Protein AF-A0A9W9F1B7-F1 (afdb_monomer_lite)
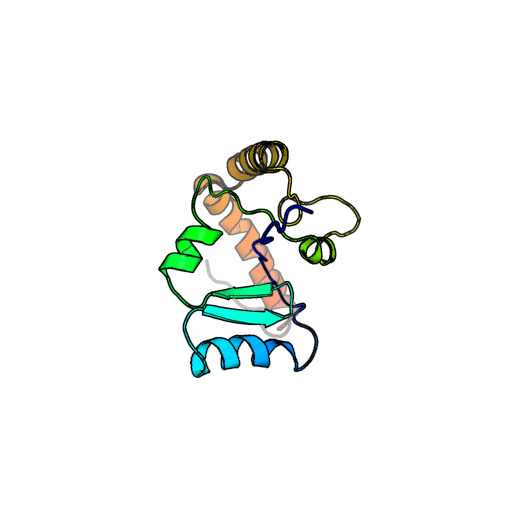
pLDDT: mean 76.57, std 18.62, range [27.33, 96.94]

Radius of gyration: 21.43 Å; chains: 1; bounding box: 48×34×61 Å

InterPro domains:
  IPR036396 Cytochrome P450 superfamily [G3DSA:1.10.630.10] (28-125)
  IPR036396 Cytochrome P450 superfamily [SSF48264] (29-119)

Structure (mmCIF, N/CA/C/O backbone):
data_AF-A0A9W9F1B7-F1
#
_entry.id   AF-A0A9W9F1B7-F1
#
loop_
_atom_site.group_PDB
_atom_site.id
_atom_site.type_symbol
_atom_site.label_atom_id
_atom_site.label_alt_id
_atom_site.label_comp_id
_atom_site.label_asym_id
_atom_site.label_entity_id
_atom_site.label_seq_id
_atom_site.pdbx_PDB_ins_code
_atom_site.Cartn_x
_atom_site.Cartn_y
_atom_site.Cartn_z
_atom_site.occupancy
_atom_site.B_iso_or_equiv
_atom_site.auth_seq_id
_atom_site.auth_comp_id
_atom_site.auth_asym_id
_atom_site.auth_atom_id
_atom_site.pdbx_PDB_model_num
ATOM 1 N N . MET A 1 1 ? 17.924 -10.621 -30.500 1.00 31.73 1 MET A N 1
ATOM 2 C CA . MET A 1 1 ? 17.684 -11.197 -29.154 1.00 31.73 1 MET A CA 1
ATOM 3 C C . MET A 1 1 ? 17.924 -10.124 -28.096 1.00 31.73 1 MET A C 1
ATOM 5 O O . MET A 1 1 ? 19.056 -9.929 -27.673 1.00 31.73 1 MET A O 1
ATOM 9 N N . SER A 1 2 ? 16.883 -9.378 -27.715 1.00 27.33 2 SER A N 1
ATOM 10 C CA . SER A 1 2 ? 16.988 -8.360 -26.661 1.00 27.33 2 SER A CA 1
ATOM 11 C C . SER A 1 2 ? 17.106 -9.057 -25.305 1.00 27.33 2 SER A C 1
ATOM 13 O O . SER A 1 2 ? 16.188 -9.762 -24.884 1.00 27.33 2 SER A O 1
ATOM 15 N N . ARG A 1 3 ? 18.260 -8.916 -24.643 1.00 28.73 3 ARG A N 1
ATOM 16 C CA . ARG A 1 3 ? 18.471 -9.372 -23.263 1.00 28.73 3 ARG A CA 1
ATOM 17 C C . ARG A 1 3 ? 17.766 -8.395 -22.327 1.00 28.73 3 ARG A C 1
ATOM 19 O O . ARG A 1 3 ? 18.394 -7.552 -21.697 1.00 28.73 3 ARG A O 1
ATOM 26 N N . GLU A 1 4 ? 16.444 -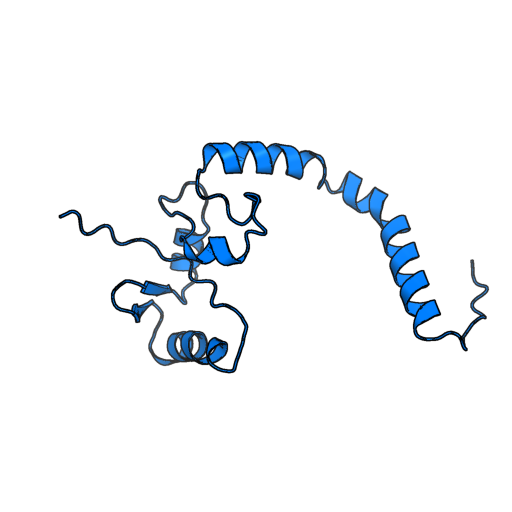8.485 -22.271 1.00 29.91 4 GLU A N 1
ATOM 27 C CA . GLU A 1 4 ? 15.660 -7.747 -21.291 1.00 29.91 4 GLU A CA 1
ATOM 28 C C . GLU A 1 4 ? 15.945 -8.358 -19.913 1.00 29.91 4 GLU A C 1
ATOM 30 O O . GLU A 1 4 ? 15.513 -9.472 -19.600 1.00 29.91 4 GLU A O 1
ATOM 35 N N . ILE A 1 5 ? 16.728 -7.651 -19.093 1.00 36.59 5 ILE A N 1
ATOM 36 C CA . ILE A 1 5 ? 16.864 -7.955 -17.669 1.00 36.59 5 ILE A CA 1
ATOM 37 C C . ILE A 1 5 ? 15.483 -7.707 -17.061 1.00 36.59 5 ILE A C 1
ATOM 39 O O . ILE A 1 5 ? 15.132 -6.589 -16.689 1.00 36.59 5 ILE A O 1
ATOM 43 N N . ARG A 1 6 ? 14.655 -8.752 -17.017 1.00 36.06 6 ARG A N 1
ATOM 44 C CA . ARG A 1 6 ? 13.373 -8.712 -16.322 1.00 36.06 6 ARG A CA 1
ATOM 45 C C . ARG A 1 6 ? 13.669 -8.522 -14.842 1.00 36.06 6 ARG A C 1
ATOM 47 O O . ARG A 1 6 ? 14.172 -9.427 -14.188 1.00 36.06 6 ARG A O 1
ATOM 54 N N . TYR A 1 7 ? 13.377 -7.336 -14.324 1.00 46.34 7 TYR A N 1
ATOM 55 C CA . TYR A 1 7 ? 13.435 -7.050 -12.896 1.00 46.34 7 TYR A CA 1
ATOM 56 C C . TYR A 1 7 ? 12.417 -7.938 -12.185 1.00 46.34 7 TYR A C 1
ATOM 58 O O . TYR A 1 7 ? 11.207 -7.808 -12.381 1.00 46.34 7 TYR A O 1
ATOM 66 N N . VAL A 1 8 ? 12.914 -8.902 -11.416 1.00 45.72 8 VAL A N 1
ATOM 67 C CA . VAL A 1 8 ? 12.076 -9.943 -10.837 1.00 45.72 8 VAL A CA 1
ATOM 68 C C . VAL A 1 8 ? 11.642 -9.529 -9.440 1.00 45.72 8 VAL A C 1
ATOM 70 O O . VAL A 1 8 ? 12.418 -9.556 -8.491 1.00 45.72 8 VAL A O 1
ATOM 73 N N . ARG A 1 9 ? 10.360 -9.188 -9.302 1.00 48.47 9 ARG A N 1
ATOM 74 C CA . ARG A 1 9 ? 9.685 -9.138 -8.005 1.00 48.47 9 ARG A CA 1
ATOM 75 C C . ARG A 1 9 ? 9.425 -10.598 -7.597 1.00 48.47 9 ARG A C 1
ATOM 77 O O . ARG A 1 9 ? 8.382 -11.145 -7.939 1.00 48.47 9 ARG A O 1
ATOM 84 N N . HIS A 1 10 ? 10.394 -11.274 -6.974 1.00 46.19 10 HIS A N 1
ATOM 85 C CA . HIS A 1 10 ? 10.210 -12.661 -6.523 1.00 46.19 10 HIS A CA 1
ATOM 86 C C . HIS A 1 10 ? 9.532 -12.664 -5.149 1.00 46.19 10 HIS A C 1
ATOM 88 O O . HIS A 1 10 ? 10.168 -12.423 -4.128 1.00 46.19 10 HIS A O 1
ATOM 94 N N . ALA A 1 11 ? 8.227 -12.930 -5.126 1.00 42.69 11 ALA A N 1
ATOM 95 C CA . ALA A 1 11 ? 7.573 -13.467 -3.942 1.00 42.69 11 ALA A CA 1
ATOM 96 C C . ALA A 1 11 ? 7.736 -14.988 -4.018 1.00 42.69 11 ALA A C 1
ATOM 98 O O . ALA A 1 11 ? 7.143 -15.621 -4.893 1.00 42.69 11 ALA A O 1
ATOM 99 N N . TYR A 1 12 ? 8.598 -15.567 -3.182 1.00 47.69 12 TYR A N 1
ATOM 100 C CA . TYR A 1 12 ? 8.653 -17.020 -3.058 1.00 47.69 12 TYR A CA 1
ATOM 101 C C . TYR A 1 12 ? 7.337 -17.509 -2.445 1.00 47.69 12 TYR A C 1
ATOM 103 O O . TYR A 1 12 ? 6.886 -16.907 -1.466 1.00 47.69 12 TYR A O 1
ATOM 111 N N . PRO A 1 13 ? 6.710 -18.569 -2.988 1.00 41.28 13 PRO A N 1
ATOM 112 C CA . PRO A 1 13 ? 5.600 -19.210 -2.306 1.00 41.28 13 PRO A CA 1
ATOM 113 C C . PRO A 1 13 ? 6.103 -19.681 -0.940 1.00 41.28 13 PRO A C 1
ATOM 115 O O . PRO A 1 13 ? 7.104 -20.389 -0.827 1.00 41.28 13 PRO A O 1
ATOM 118 N N . MET A 1 14 ? 5.433 -19.212 0.105 1.00 40.72 14 MET A N 1
ATOM 119 C CA . MET A 1 14 ? 5.781 -19.428 1.508 1.00 40.72 14 MET A CA 1
ATOM 120 C C . MET A 1 14 ? 5.330 -20.832 1.937 1.00 40.72 14 MET A C 1
ATOM 122 O O . MET A 1 14 ? 4.548 -21.000 2.862 1.00 40.72 14 MET A O 1
ATOM 126 N N . THR A 1 15 ? 5.746 -21.856 1.194 1.00 42.72 15 THR A N 1
ATOM 127 C CA . THR A 1 15 ? 5.323 -23.242 1.396 1.00 42.72 15 THR A CA 1
ATOM 128 C C . THR A 1 15 ? 6.557 -24.141 1.358 1.00 42.72 15 THR A C 1
ATOM 130 O O . THR A 1 15 ? 7.146 -24.351 0.298 1.00 42.72 15 THR A O 1
ATOM 133 N N . SER A 1 16 ? 6.922 -24.671 2.532 1.00 38.41 16 SER A N 1
ATOM 134 C CA . SER A 1 16 ? 8.088 -25.515 2.867 1.00 38.41 16 SER A CA 1
ATOM 135 C C . SER A 1 16 ? 9.443 -24.794 3.024 1.00 38.41 16 SER A C 1
ATOM 137 O O . SER A 1 16 ? 9.670 -23.724 2.462 1.00 38.41 16 SER A O 1
ATOM 139 N N . ASN A 1 17 ? 10.341 -25.387 3.829 1.00 46.75 17 ASN A N 1
ATOM 140 C CA . ASN A 1 17 ? 11.626 -24.885 4.372 1.00 46.75 17 ASN A CA 1
ATOM 141 C C . ASN A 1 17 ? 12.617 -24.201 3.393 1.00 46.75 17 ASN A C 1
ATOM 143 O O . ASN A 1 17 ? 13.679 -23.729 3.806 1.00 46.75 17 ASN A O 1
ATOM 147 N N . ALA A 1 18 ? 12.302 -24.123 2.103 1.00 52.47 18 ALA A N 1
ATOM 148 C CA . ALA A 1 18 ? 13.078 -23.435 1.079 1.00 52.47 18 ALA A CA 1
ATOM 149 C C . ALA A 1 18 ? 12.939 -21.897 1.107 1.00 52.47 18 ALA A C 1
ATOM 151 O O . ALA A 1 18 ? 13.813 -21.212 0.583 1.00 52.47 18 ALA A O 1
ATOM 152 N N . GLY A 1 19 ? 11.894 -21.336 1.732 1.00 57.03 19 GLY A N 1
ATOM 153 C CA . GLY A 1 19 ? 11.634 -19.885 1.728 1.00 57.03 19 GLY A CA 1
ATOM 154 C C . GLY A 1 19 ? 12.656 -19.022 2.489 1.00 57.03 19 GLY A C 1
ATOM 155 O O . GLY A 1 19 ? 12.823 -17.848 2.168 1.00 57.03 19 GLY A O 1
ATOM 156 N N . LEU A 1 20 ? 13.374 -19.593 3.463 1.00 60.50 20 LEU A N 1
ATOM 157 C CA . LEU A 1 20 ? 14.325 -18.858 4.314 1.00 60.50 20 LEU A CA 1
ATOM 158 C C . LEU A 1 20 ? 15.731 -18.738 3.702 1.00 60.50 20 LEU A C 1
ATOM 160 O O . LEU A 1 20 ? 16.444 -17.769 3.959 1.00 60.50 20 LEU A O 1
ATOM 164 N N . LYS A 1 21 ? 16.134 -19.703 2.865 1.00 66.56 21 LYS A N 1
ATOM 165 C CA . LYS A 1 21 ? 17.493 -19.784 2.299 1.00 66.56 21 LYS A CA 1
ATOM 166 C C . LYS A 1 21 ? 17.855 -18.599 1.384 1.00 66.56 21 LYS A C 1
ATOM 168 O O . LYS A 1 21 ? 18.968 -18.095 1.513 1.00 66.56 21 LYS A O 1
ATOM 173 N N . PRO A 1 22 ? 16.970 -18.107 0.493 1.00 65.81 22 PRO A N 1
ATOM 174 C CA . PRO A 1 22 ? 17.287 -16.965 -0.364 1.00 65.81 22 PRO A CA 1
ATOM 175 C C . PRO A 1 22 ? 17.536 -15.685 0.435 1.00 65.81 22 PRO A C 1
ATOM 177 O O . PRO A 1 22 ? 18.470 -14.949 0.130 1.00 65.81 22 PRO A O 1
ATOM 180 N N . TRP A 1 23 ? 16.734 -15.439 1.474 1.00 65.69 23 TRP A N 1
ATOM 181 C CA . TRP A 1 23 ? 16.880 -14.259 2.324 1.00 65.69 23 TRP A CA 1
ATOM 182 C C . TRP A 1 23 ? 18.165 -14.313 3.154 1.00 65.69 23 TRP A C 1
ATOM 184 O O . TRP A 1 23 ? 18.921 -13.344 3.166 1.00 65.69 23 TRP A O 1
ATOM 194 N N . LEU A 1 24 ? 18.472 -15.469 3.753 1.00 69.69 24 LEU A N 1
ATOM 195 C CA . LEU A 1 24 ? 19.716 -15.665 4.499 1.00 69.69 24 LEU A CA 1
ATOM 196 C C . LEU A 1 24 ? 20.949 -15.464 3.601 1.00 69.69 24 LEU A C 1
ATOM 198 O O . LEU A 1 24 ? 21.873 -14.745 3.968 1.00 69.69 24 LEU A O 1
ATOM 202 N N . ASN A 1 25 ? 20.925 -16.000 2.378 1.00 67.12 25 ASN A N 1
ATOM 203 C CA . ASN A 1 25 ? 21.986 -15.777 1.392 1.00 67.12 25 ASN A CA 1
ATOM 204 C C . ASN A 1 25 ? 22.154 -14.291 1.036 1.00 67.12 25 ASN A C 1
ATOM 206 O O . ASN A 1 25 ? 23.279 -13.836 0.864 1.00 67.12 25 ASN A O 1
ATOM 210 N N . CYS A 1 26 ? 21.061 -13.523 0.967 1.00 66.81 26 CYS A N 1
ATOM 211 C CA . CYS A 1 26 ? 21.097 -12.071 0.744 1.00 66.81 26 CYS A CA 1
ATOM 212 C C . CYS A 1 26 ? 21.702 -11.275 1.895 1.00 66.81 26 CYS A C 1
ATOM 214 O O . CYS A 1 26 ? 22.233 -10.190 1.672 1.00 66.81 26 CYS A O 1
ATOM 216 N N . ILE A 1 27 ? 21.636 -11.796 3.114 1.00 73.06 27 ILE A N 1
ATOM 217 C 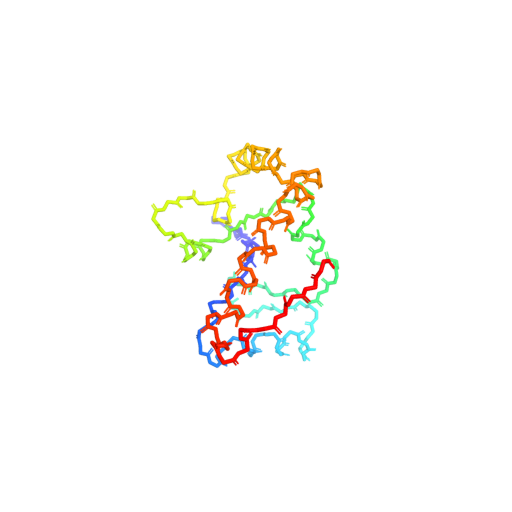CA . ILE A 1 27 ? 22.310 -11.189 4.261 1.00 73.06 27 ILE A CA 1
ATOM 218 C C . ILE A 1 27 ? 23.800 -11.534 4.244 1.00 73.06 27 ILE A C 1
ATOM 220 O O . ILE A 1 27 ? 24.624 -10.670 4.520 1.00 73.06 27 ILE A O 1
ATOM 224 N N . LEU A 1 28 ? 24.147 -12.774 3.890 1.00 77.69 28 LEU A N 1
ATOM 225 C CA . LEU A 1 28 ? 25.510 -13.291 4.022 1.00 77.69 28 LEU A CA 1
ATO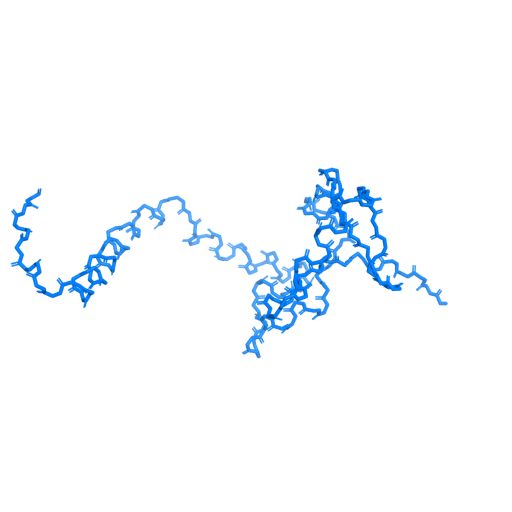M 226 C C . LEU A 1 28 ? 26.434 -12.965 2.838 1.00 77.69 28 LEU A C 1
ATOM 228 O O . LEU A 1 28 ? 27.625 -12.764 3.045 1.00 77.69 28 LEU A O 1
ATOM 232 N N . LEU A 1 29 ? 25.922 -12.935 1.602 1.00 78.88 29 LEU A N 1
ATOM 233 C CA . LEU A 1 29 ? 26.754 -12.840 0.389 1.00 78.88 29 LEU A CA 1
ATOM 234 C C . LEU A 1 29 ? 26.834 -11.423 -0.201 1.00 78.88 29 LEU A C 1
ATOM 236 O O . LEU A 1 29 ? 27.684 -11.170 -1.051 1.00 78.88 29 LEU A O 1
ATOM 240 N N . GLY A 1 30 ? 25.959 -10.502 0.219 1.00 76.06 30 GLY A N 1
ATOM 241 C CA . GLY A 1 30 ? 26.034 -9.091 -0.167 1.00 76.06 30 GLY A CA 1
ATOM 242 C C . GLY A 1 30 ? 24.723 -8.461 -0.661 1.00 76.06 30 GLY A C 1
ATOM 243 O O . GLY A 1 30 ? 23.699 -9.128 -0.805 1.00 76.06 30 GLY A O 1
ATOM 244 N N . PRO A 1 31 ? 24.745 -7.143 -0.943 1.00 77.75 31 PRO A N 1
ATOM 245 C CA . PRO A 1 31 ? 23.543 -6.334 -1.173 1.00 77.75 31 PRO A CA 1
ATOM 246 C C . PRO A 1 31 ? 22.817 -6.632 -2.491 1.00 77.75 31 PRO A C 1
ATOM 248 O O . PRO A 1 31 ? 21.644 -6.285 -2.633 1.00 77.75 31 PRO A O 1
ATOM 251 N N . VAL A 1 32 ? 23.494 -7.238 -3.469 1.00 81.44 32 VAL A N 1
ATOM 252 C CA . VAL A 1 32 ? 22.924 -7.613 -4.768 1.00 81.44 32 VAL A CA 1
ATOM 253 C C . VAL A 1 32 ? 23.454 -8.986 -5.152 1.00 81.44 32 VAL A C 1
ATOM 255 O O . VAL A 1 32 ? 24.658 -9.155 -5.320 1.00 81.44 32 VAL A O 1
ATOM 258 N N . ILE A 1 33 ? 22.559 -9.959 -5.320 1.00 82.00 33 ILE A N 1
ATOM 259 C CA . ILE A 1 33 ? 22.932 -11.343 -5.634 1.00 82.00 33 ILE A CA 1
ATOM 260 C C . ILE A 1 33 ? 22.104 -11.847 -6.797 1.00 82.00 33 ILE A C 1
ATOM 262 O O . ILE A 1 33 ? 20.883 -11.715 -6.832 1.00 82.00 33 ILE A O 1
ATOM 266 N N . ARG A 1 34 ? 22.760 -12.510 -7.740 1.00 80.88 34 ARG A N 1
ATOM 267 C CA . ARG A 1 34 ? 22.084 -13.284 -8.775 1.00 80.88 34 ARG A CA 1
ATOM 268 C C . ARG A 1 34 ? 21.752 -14.673 -8.230 1.00 80.88 34 ARG A C 1
ATOM 270 O O . ARG A 1 34 ? 22.637 -15.508 -8.108 1.00 80.88 34 ARG A O 1
ATOM 277 N N . TYR A 1 35 ? 20.485 -14.908 -7.890 1.00 75.75 35 TYR A N 1
ATOM 278 C CA . TYR A 1 35 ? 20.047 -16.173 -7.284 1.00 75.75 35 TYR A CA 1
ATOM 279 C C . TYR A 1 35 ? 19.770 -17.274 -8.324 1.00 75.75 35 TYR A C 1
ATOM 281 O O . TYR A 1 35 ? 20.035 -18.442 -8.074 1.00 75.75 35 TYR A O 1
ATOM 289 N N . THR A 1 36 ? 19.262 -16.916 -9.509 1.00 76.62 36 THR A N 1
ATOM 290 C CA . THR A 1 36 ? 19.071 -17.850 -10.641 1.00 76.62 36 THR A CA 1
ATOM 291 C C . THR A 1 36 ? 19.506 -17.194 -11.953 1.00 76.62 36 THR A C 1
ATOM 293 O O . THR A 1 36 ? 19.703 -15.973 -11.984 1.00 76.62 36 THR A O 1
ATOM 296 N N . PRO A 1 37 ? 19.596 -17.941 -13.075 1.00 83.31 37 PRO A N 1
ATOM 297 C CA . PRO A 1 37 ? 19.981 -17.377 -14.367 1.00 83.31 37 PRO A CA 1
ATOM 298 C C . PRO A 1 37 ? 19.151 -16.172 -14.833 1.00 83.31 37 PRO A C 1
ATOM 300 O O . PRO A 1 37 ? 19.639 -15.383 -15.639 1.00 83.31 37 PRO A O 1
ATOM 303 N N . ASN A 1 38 ? 17.929 -16.000 -14.323 1.00 81.31 38 ASN A N 1
ATOM 304 C CA . ASN A 1 38 ? 17.037 -14.901 -14.693 1.00 81.31 38 ASN A CA 1
ATOM 305 C C . ASN A 1 38 ? 16.506 -14.107 -13.488 1.00 81.31 38 ASN A C 1
ATOM 307 O O . ASN A 1 38 ? 15.588 -13.316 -13.661 1.00 81.31 38 ASN A O 1
ATOM 311 N N . THR A 1 39 ? 17.045 -14.302 -12.277 1.00 74.81 39 THR A N 1
ATOM 312 C CA . THR A 1 39 ? 16.561 -13.620 -11.060 1.00 74.81 39 THR A CA 1
ATOM 313 C C . THR A 1 39 ? 17.712 -12.999 -10.288 1.00 74.81 39 THR A C 1
ATOM 315 O O . THR A 1 39 ? 18.700 -13.665 -9.976 1.00 74.81 39 THR A O 1
ATOM 318 N N . VAL A 1 40 ? 17.540 -11.730 -9.931 1.00 81.88 40 VAL A N 1
ATOM 319 C CA . VAL A 1 40 ? 18.452 -10.966 -9.079 1.00 81.88 40 VAL A CA 1
ATOM 320 C C . VAL A 1 40 ? 17.692 -10.541 -7.828 1.00 81.88 40 VAL A C 1
ATOM 322 O O . VAL A 1 40 ? 16.534 -10.138 -7.916 1.00 81.88 40 VAL A O 1
ATOM 325 N N . MET A 1 41 ? 18.349 -10.650 -6.682 1.00 79.50 41 MET A N 1
ATOM 326 C CA . MET A 1 41 ? 17.867 -10.235 -5.373 1.00 79.50 41 MET A CA 1
ATOM 327 C C . MET A 1 41 ? 18.590 -8.975 -4.934 1.00 79.50 41 MET A C 1
ATOM 329 O O . MET A 1 41 ? 19.809 -8.882 -5.085 1.00 79.50 41 MET A O 1
ATOM 333 N N . TRP A 1 42 ? 17.839 -8.029 -4.374 1.00 81.06 42 TRP A N 1
ATOM 334 C CA . TRP A 1 42 ? 18.357 -6.788 -3.805 1.00 81.06 42 TRP A CA 1
ATOM 335 C C . TRP A 1 42 ? 18.038 -6.738 -2.314 1.00 81.06 42 TRP A C 1
ATOM 337 O O . TRP A 1 42 ? 16.886 -6.899 -1.918 1.00 81.06 42 TRP A O 1
ATOM 347 N N . ASN A 1 43 ? 19.065 -6.487 -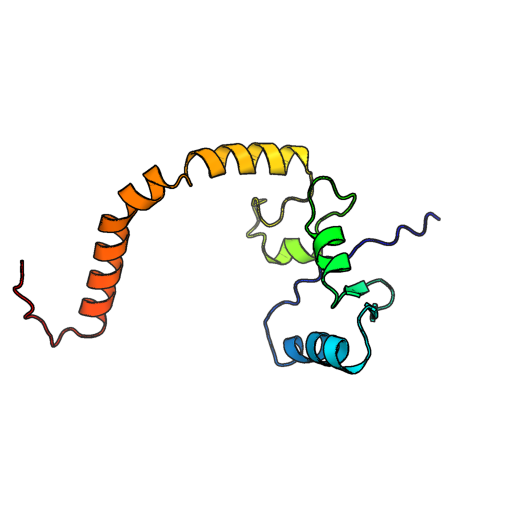1.508 1.00 82.31 43 ASN A N 1
ATOM 348 C CA . ASN A 1 43 ? 19.000 -6.331 -0.056 1.00 82.31 43 ASN A CA 1
ATOM 349 C C . ASN A 1 43 ? 19.553 -4.962 0.374 1.00 82.31 43 ASN A C 1
ATOM 351 O O . ASN A 1 43 ? 20.245 -4.823 1.376 1.00 82.31 43 ASN A O 1
ATOM 355 N N . ASN A 1 44 ? 19.310 -3.932 -0.436 1.00 82.62 44 ASN A N 1
ATOM 356 C CA . ASN A 1 44 ? 19.697 -2.561 -0.136 1.00 82.62 44 ASN A CA 1
ATOM 357 C C . ASN A 1 44 ? 18.481 -1.626 -0.200 1.00 82.62 44 ASN A C 1
ATOM 359 O O . ASN A 1 44 ? 17.525 -1.836 -0.951 1.00 82.62 44 ASN A O 1
ATOM 363 N N . THR A 1 45 ? 18.530 -0.545 0.576 1.00 85.75 45 THR A N 1
ATOM 364 C CA . THR A 1 45 ? 17.449 0.451 0.611 1.00 85.75 45 THR A CA 1
ATOM 365 C C . THR A 1 45 ? 17.276 1.150 -0.740 1.00 85.75 45 THR A C 1
ATOM 367 O O . THR A 1 45 ? 16.153 1.451 -1.144 1.00 85.75 45 THR A O 1
ATOM 370 N N . THR A 1 46 ? 18.372 1.380 -1.470 1.00 85.94 46 THR A N 1
ATOM 371 C CA . THR A 1 46 ? 18.351 1.998 -2.806 1.00 85.94 46 THR A CA 1
ATOM 372 C C . THR A 1 46 ? 17.597 1.131 -3.810 1.00 85.94 46 THR A C 1
ATOM 374 O O . THR A 1 46 ? 16.664 1.609 -4.448 1.00 85.94 46 THR A O 1
ATOM 377 N N . GLY A 1 47 ? 17.899 -0.167 -3.871 1.00 82.81 47 GLY A N 1
ATOM 378 C CA . GLY A 1 47 ? 17.195 -1.110 -4.733 1.00 82.81 47 GLY A CA 1
ATOM 379 C C . GLY A 1 47 ? 15.728 -1.263 -4.346 1.00 82.81 47 GLY A C 1
ATOM 380 O O . GLY A 1 47 ? 14.868 -1.324 -5.223 1.00 82.81 47 GLY A O 1
ATOM 381 N N . LEU A 1 48 ? 15.397 -1.227 -3.050 1.00 84.75 48 LEU A N 1
ATOM 382 C CA . LEU A 1 48 ? 14.000 -1.205 -2.610 1.00 84.75 48 LEU A CA 1
ATOM 383 C C . LEU A 1 48 ? 13.252 0.009 -3.187 1.00 84.75 48 LEU A C 1
ATOM 385 O O . LEU A 1 48 ? 12.157 -0.142 -3.730 1.00 84.75 48 LEU A O 1
ATOM 389 N N . ARG A 1 49 ? 13.851 1.204 -3.131 1.00 86.44 49 ARG A N 1
ATOM 390 C CA . ARG A 1 49 ? 13.283 2.424 -3.732 1.00 86.44 49 ARG A CA 1
ATOM 391 C C . ARG A 1 49 ? 13.236 2.353 -5.258 1.00 86.44 49 ARG A C 1
ATOM 393 O O . ARG A 1 49 ? 12.313 2.894 -5.860 1.00 86.44 49 ARG A O 1
ATOM 400 N N . ASP A 1 50 ? 14.170 1.664 -5.898 1.00 85.88 50 ASP A N 1
ATOM 401 C CA . ASP A 1 50 ? 14.179 1.515 -7.354 1.00 85.88 50 ASP A CA 1
ATOM 402 C C . ASP A 1 50 ? 13.179 0.476 -7.873 1.00 85.88 50 ASP A C 1
ATOM 404 O O . ASP A 1 50 ? 12.645 0.649 -8.969 1.00 85.88 50 ASP A O 1
ATOM 408 N N . ILE A 1 51 ? 12.839 -0.542 -7.076 1.00 85.38 51 ILE A N 1
ATOM 409 C CA . ILE A 1 51 ? 11.777 -1.514 -7.393 1.00 85.38 51 ILE A CA 1
ATOM 410 C C . ILE A 1 51 ? 10.396 -0.961 -7.035 1.00 85.38 51 ILE A C 1
ATOM 412 O O . ILE A 1 51 ? 9.455 -1.072 -7.822 1.00 85.38 51 ILE A O 1
ATOM 416 N N . TYR A 1 52 ? 10.238 -0.414 -5.830 1.00 84.31 52 TYR A N 1
ATOM 417 C CA . TYR A 1 52 ? 8.932 -0.022 -5.288 1.00 84.31 52 TYR A CA 1
ATOM 418 C C . TYR A 1 52 ? 8.626 1.469 -5.436 1.00 84.31 52 TYR A C 1
ATOM 420 O O . TYR A 1 52 ? 7.531 1.909 -5.086 1.00 84.31 52 TYR A O 1
ATOM 428 N N . GLY A 1 53 ? 9.563 2.245 -5.976 1.00 84.94 53 GLY A N 1
ATOM 429 C CA . GLY A 1 53 ? 9.385 3.664 -6.230 1.00 84.94 53 GLY A CA 1
ATOM 430 C C . GLY A 1 53 ? 8.314 3.965 -7.273 1.00 84.94 53 GLY A C 1
ATOM 431 O O . GLY A 1 53 ? 7.926 3.145 -8.111 1.00 84.94 53 GLY A O 1
ATOM 432 N N . VAL A 1 54 ? 7.851 5.208 -7.241 1.00 80.75 54 VAL A N 1
ATOM 433 C CA . VAL A 1 54 ? 6.851 5.722 -8.175 1.00 80.75 54 VAL A CA 1
ATOM 434 C C . VAL A 1 54 ? 7.456 5.826 -9.585 1.00 80.75 54 VAL A C 1
ATOM 436 O O . VAL A 1 54 ? 8.612 6.208 -9.751 1.00 80.75 54 VAL A O 1
ATOM 439 N N . ARG A 1 55 ? 6.667 5.489 -10.619 1.00 79.31 55 ARG A N 1
ATOM 440 C CA . ARG A 1 55 ? 7.026 5.607 -12.055 1.00 79.31 55 ARG A CA 1
ATOM 441 C C . ARG A 1 55 ? 8.247 4.785 -12.508 1.00 79.31 55 ARG A C 1
ATOM 443 O O . ARG A 1 55 ? 8.860 5.088 -13.529 1.00 79.31 55 ARG A O 1
ATOM 450 N N . ARG A 1 56 ? 8.583 3.701 -11.809 1.00 82.88 56 ARG A N 1
ATOM 451 C CA . ARG A 1 56 ? 9.687 2.807 -12.195 1.00 82.88 56 ARG A CA 1
ATOM 452 C C . ARG A 1 56 ? 9.315 1.904 -13.376 1.00 82.88 56 ARG A C 1
ATOM 454 O O . ARG A 1 56 ? 8.169 1.462 -13.506 1.00 82.88 56 ARG A O 1
ATOM 461 N N . LYS A 1 57 ? 10.280 1.608 -14.254 1.00 83.06 57 LYS A N 1
ATOM 462 C CA . LYS A 1 57 ? 10.123 0.716 -15.425 1.00 83.06 57 LYS A CA 1
ATOM 463 C C . LYS A 1 57 ? 10.238 -0.767 -15.038 1.00 83.06 57 LYS A C 1
ATOM 465 O O . LYS A 1 57 ? 10.902 -1.546 -15.704 1.00 83.06 57 LYS A O 1
ATOM 470 N N . VAL A 1 58 ? 9.592 -1.146 -13.939 1.00 84.00 58 VAL A N 1
ATOM 471 C CA . VAL A 1 58 ? 9.515 -2.533 -13.474 1.00 84.00 58 VAL A CA 1
ATOM 472 C C . VAL A 1 58 ? 8.077 -3.029 -13.559 1.00 84.00 58 VAL A C 1
ATOM 474 O O . VAL A 1 58 ? 7.127 -2.242 -13.466 1.00 84.00 58 VAL A O 1
ATOM 477 N N . HIS A 1 59 ? 7.926 -4.336 -13.749 1.00 83.25 59 HIS A N 1
ATOM 478 C CA . HIS A 1 59 ? 6.639 -5.014 -13.868 1.00 83.25 59 HIS A CA 1
ATOM 479 C C . HIS A 1 59 ? 6.567 -6.172 -12.877 1.00 83.25 59 HIS A C 1
ATOM 481 O O . HIS A 1 59 ? 7.588 -6.741 -12.487 1.00 83.25 59 HIS A O 1
ATOM 487 N N . LYS A 1 60 ? 5.350 -6.531 -12.461 1.00 80.00 60 LYS A N 1
ATOM 488 C CA . LYS A 1 60 ? 5.150 -7.741 -11.660 1.00 80.00 60 LYS A CA 1
ATOM 489 C C . LYS A 1 60 ? 5.473 -8.951 -12.531 1.00 80.00 60 LYS A C 1
ATOM 491 O O . LYS A 1 60 ? 5.026 -9.034 -13.675 1.00 80.00 60 LYS A O 1
ATOM 496 N N . THR A 1 61 ? 6.258 -9.872 -11.991 1.00 80.56 61 THR A N 1
ATOM 497 C CA . THR A 1 61 ? 6.616 -11.115 -12.678 1.00 80.56 61 THR A CA 1
ATOM 498 C C . THR A 1 61 ? 5.389 -12.018 -12.813 1.00 80.56 61 THR A C 1
ATOM 500 O O . THR A 1 61 ? 4.485 -11.959 -11.980 1.00 80.56 61 THR A O 1
ATOM 503 N N . SER A 1 62 ? 5.381 -12.892 -13.824 1.00 78.50 62 SER A N 1
ATOM 504 C CA . SER A 1 62 ? 4.350 -13.923 -14.033 1.00 78.50 62 SER A CA 1
ATOM 505 C C . SER A 1 62 ? 4.093 -14.783 -12.798 1.00 78.50 62 SER A C 1
ATOM 507 O O . SER A 1 62 ? 2.974 -15.248 -12.622 1.00 78.50 62 SER A O 1
ATOM 509 N N . ASN A 1 63 ? 5.084 -14.934 -11.915 1.00 76.38 63 ASN A N 1
ATOM 510 C CA . ASN A 1 63 ? 4.928 -15.639 -10.648 1.00 76.38 63 ASN A CA 1
ATOM 511 C C . ASN A 1 63 ? 3.754 -15.088 -9.835 1.00 76.38 63 ASN A C 1
ATOM 513 O O . ASN A 1 63 ? 3.002 -15.880 -9.302 1.00 76.38 63 ASN A O 1
ATOM 517 N N . TYR A 1 64 ? 3.477 -13.777 -9.838 1.00 77.81 64 TYR A N 1
ATOM 518 C CA . TYR A 1 64 ? 2.312 -13.222 -9.130 1.00 77.81 64 TYR A CA 1
ATOM 519 C C . TYR A 1 64 ? 0.976 -13.862 -9.528 1.00 77.81 64 TYR A C 1
ATOM 521 O O . TYR A 1 64 ? 0.032 -13.797 -8.750 1.00 77.81 64 TYR A O 1
ATOM 529 N N . ARG A 1 65 ? 0.889 -14.520 -10.690 1.00 78.56 65 ARG A N 1
ATOM 530 C CA . ARG A 1 65 ? -0.287 -15.280 -11.116 1.00 78.56 65 ARG A CA 1
ATOM 531 C C . ARG A 1 65 ? -0.665 -16.411 -10.153 1.00 78.56 65 ARG A C 1
ATOM 533 O O . ARG A 1 65 ? -1.821 -16.798 -10.157 1.00 78.56 65 ARG A O 1
ATOM 540 N N . PHE A 1 66 ? 0.234 -16.899 -9.291 1.00 81.25 66 PHE A N 1
ATOM 541 C CA . PHE A 1 66 ? -0.157 -17.864 -8.249 1.00 81.25 66 PHE A CA 1
ATOM 542 C C . PHE A 1 66 ? -1.155 -17.271 -7.238 1.00 81.25 66 PHE A C 1
ATOM 544 O O . PHE A 1 66 ? -1.909 -18.010 -6.619 1.00 81.25 66 PHE A O 1
ATOM 551 N N . LEU A 1 67 ? -1.171 -15.942 -7.068 1.00 81.50 67 LEU A N 1
ATOM 552 C CA . LEU A 1 67 ? -2.139 -15.228 -6.224 1.00 81.50 67 LEU A CA 1
ATOM 553 C C . LEU A 1 67 ? -3.458 -14.949 -6.954 1.00 81.50 67 LEU A C 1
ATOM 555 O O . LEU A 1 67 ? -4.338 -14.282 -6.407 1.00 81.50 67 LEU A O 1
ATOM 559 N N . ASP A 1 68 ? -3.567 -15.364 -8.212 1.00 82.38 68 ASP A N 1
ATOM 560 C CA . ASP A 1 68 ? -4.762 -15.191 -9.013 1.00 82.38 68 ASP A CA 1
ATOM 561 C C . ASP A 1 68 ? -5.696 -16.385 -8.788 1.00 82.38 68 ASP A C 1
ATOM 563 O O . ASP A 1 68 ? -5.344 -17.526 -9.076 1.00 82.38 68 ASP A O 1
ATOM 567 N N . GLN A 1 69 ? -6.901 -16.127 -8.284 1.00 80.81 69 GLN A N 1
ATOM 568 C CA . GLN A 1 69 ? -7.949 -17.137 -8.101 1.00 80.81 69 GLN A CA 1
ATOM 569 C C . GLN A 1 69 ? -8.821 -17.247 -9.366 1.00 80.81 69 GLN A C 1
ATOM 571 O O . GLN A 1 69 ? -10.045 -17.278 -9.294 1.00 80.81 69 GLN A O 1
ATOM 576 N N . GLY A 1 70 ? -8.186 -17.228 -10.542 1.00 79.88 70 GLY A N 1
ATOM 577 C CA . GLY A 1 70 ? -8.856 -17.246 -11.848 1.00 79.88 70 GLY A CA 1
ATOM 578 C C . GLY A 1 70 ? -9.445 -15.903 -12.300 1.00 79.88 70 GLY A C 1
ATOM 579 O O . GLY A 1 70 ? -9.973 -15.816 -13.408 1.00 79.88 70 GLY A O 1
ATOM 580 N N . VAL A 1 71 ? -9.327 -14.846 -11.491 1.00 81.81 71 VAL A N 1
ATOM 581 C CA . VAL A 1 71 ? -9.780 -13.489 -11.811 1.00 81.81 71 VAL A CA 1
ATOM 582 C C . VAL A 1 71 ? -8.708 -12.479 -11.423 1.00 81.81 71 VAL A C 1
ATOM 584 O O . VAL A 1 71 ? -8.368 -12.314 -10.249 1.00 81.81 71 VAL A O 1
ATOM 587 N N . ALA A 1 72 ? -8.255 -11.709 -12.417 1.00 79.62 72 ALA A N 1
ATOM 588 C CA . ALA A 1 72 ? -7.226 -10.698 -12.230 1.00 79.62 72 ALA A CA 1
ATOM 589 C C . ALA A 1 72 ? -7.578 -9.748 -11.074 1.00 79.62 72 ALA A C 1
ATOM 591 O O . ALA A 1 72 ? -8.523 -8.957 -11.164 1.00 79.62 72 ALA A O 1
ATOM 592 N N . ASN A 1 73 ? -6.773 -9.773 -10.014 1.00 85.44 73 ASN A N 1
ATOM 593 C CA . ASN A 1 73 ? -6.915 -8.901 -8.857 1.00 85.44 73 ASN A CA 1
ATOM 594 C C . ASN A 1 73 ? -5.868 -7.773 -8.908 1.00 85.44 73 ASN A C 1
ATOM 596 O O . ASN A 1 73 ? -4.912 -7.793 -9.684 1.00 85.44 73 ASN A O 1
ATOM 600 N N . ILE A 1 74 ? -6.036 -6.735 -8.088 1.00 88.50 74 ILE A N 1
ATOM 601 C CA . ILE A 1 74 ? -5.114 -5.582 -8.094 1.00 88.50 74 ILE A CA 1
ATOM 602 C C . ILE A 1 74 ? -3.692 -5.988 -7.677 1.00 88.50 74 ILE A C 1
ATOM 604 O O . ILE A 1 74 ? -2.719 -5.362 -8.102 1.00 88.50 74 ILE A O 1
ATOM 608 N N . LEU A 1 75 ? -3.540 -7.076 -6.919 1.00 83.94 75 LEU A N 1
ATOM 609 C CA . LEU A 1 75 ? -2.240 -7.610 -6.520 1.00 83.94 75 LEU A CA 1
ATOM 610 C C . LEU A 1 75 ? -1.518 -8.301 -7.685 1.00 83.94 75 LEU A C 1
ATOM 612 O O . LEU A 1 75 ? -0.302 -8.147 -7.785 1.00 83.94 75 LEU A O 1
ATOM 616 N N . THR A 1 76 ? -2.226 -8.933 -8.621 1.00 85.44 76 THR A N 1
ATOM 617 C CA . THR A 1 76 ? -1.648 -9.685 -9.749 1.00 85.44 76 THR A CA 1
ATOM 618 C C . THR A 1 76 ? -1.559 -8.900 -11.055 1.00 85.44 76 THR A C 1
ATOM 620 O O . THR A 1 76 ? -0.709 -9.205 -11.890 1.00 85.44 76 THR A O 1
ATOM 623 N N . LEU A 1 77 ? -2.350 -7.834 -11.223 1.00 86.81 77 LEU A N 1
ATOM 624 C CA . LEU A 1 77 ? -2.321 -6.999 -12.429 1.00 86.81 77 LEU A CA 1
ATOM 625 C C . LEU A 1 77 ? -0.929 -6.408 -12.718 1.00 86.81 77 LEU A C 1
ATOM 627 O O . LEU A 1 77 ? -0.356 -5.718 -11.865 1.00 86.81 77 LEU A O 1
ATOM 631 N N . SER A 1 78 ? -0.435 -6.638 -13.943 1.00 83.31 78 SER A N 1
ATOM 632 C CA . SER A 1 78 ? 0.848 -6.122 -14.456 1.00 83.31 78 SER A CA 1
ATOM 633 C C . SER A 1 78 ? 0.703 -4.862 -15.327 1.00 83.31 78 SER A C 1
ATOM 635 O O . SER A 1 78 ? 1.602 -4.017 -15.342 1.00 83.31 78 SER A O 1
ATOM 637 N N . ASN A 1 79 ? -0.439 -4.690 -16.013 1.00 87.12 79 ASN A N 1
ATOM 638 C CA . ASN A 1 79 ? -0.736 -3.473 -16.776 1.00 87.12 79 ASN A CA 1
ATOM 639 C C . ASN A 1 79 ? -0.948 -2.291 -15.813 1.00 87.12 79 ASN A C 1
ATOM 641 O O . ASN A 1 79 ? -1.820 -2.337 -14.939 1.00 87.12 79 ASN A O 1
ATOM 645 N N . LYS A 1 80 ? -0.138 -1.239 -15.980 1.00 85.75 80 LYS A N 1
ATOM 646 C CA . LYS A 1 80 ? -0.086 -0.081 -15.080 1.00 85.75 80 LYS A CA 1
ATOM 647 C C . LYS A 1 80 ? -1.345 0.775 -15.143 1.00 85.75 80 LYS A C 1
ATOM 649 O O . LYS A 1 80 ? -1.785 1.224 -14.089 1.00 85.75 80 LYS A O 1
ATOM 654 N N . ASP A 1 81 ? -1.943 0.944 -16.315 1.00 89.88 81 ASP A N 1
ATOM 655 C CA . ASP A 1 81 ? -3.121 1.796 -16.497 1.00 89.88 81 ASP A CA 1
ATOM 656 C C . ASP A 1 81 ? -4.355 1.146 -15.871 1.00 89.88 81 ASP A C 1
ATOM 658 O O . ASP A 1 81 ? -5.069 1.759 -15.072 1.00 89.88 81 ASP A O 1
ATOM 662 N N . VAL A 1 82 ? -4.538 -0.155 -16.124 1.00 90.81 82 VAL A N 1
ATOM 663 C CA . VAL A 1 82 ? -5.607 -0.950 -15.500 1.00 90.81 82 VAL A CA 1
ATOM 664 C C . VAL A 1 82 ? -5.417 -1.004 -13.983 1.00 90.81 82 VAL A C 1
ATOM 666 O O . VAL A 1 82 ? -6.371 -0.821 -13.223 1.00 90.81 82 VAL A O 1
ATOM 669 N N . HIS A 1 83 ? -4.181 -1.217 -13.522 1.00 90.44 83 HIS A N 1
ATOM 670 C CA . HIS A 1 83 ? -3.856 -1.206 -12.099 1.00 90.44 83 HIS A CA 1
ATOM 671 C C . HIS A 1 83 ? -4.150 0.156 -11.457 1.00 90.44 83 HIS A C 1
ATOM 673 O O . HIS A 1 83 ? -4.757 0.199 -10.390 1.00 90.44 83 HIS A O 1
ATOM 679 N N . ALA A 1 84 ? -3.753 1.264 -12.091 1.00 91.25 84 ALA A N 1
ATOM 680 C CA . ALA A 1 84 ? -3.978 2.616 -11.588 1.00 91.25 84 ALA A CA 1
ATOM 681 C C . ALA A 1 84 ? -5.474 2.938 -11.478 1.00 91.25 84 ALA A C 1
ATOM 683 O O . ALA A 1 84 ? -5.915 3.412 -10.430 1.00 91.25 84 ALA A O 1
ATOM 684 N N . SER A 1 85 ? -6.257 2.605 -12.508 1.00 93.00 85 SER A N 1
ATOM 685 C CA . SER A 1 85 ? -7.712 2.789 -12.514 1.00 93.00 85 SER A CA 1
ATOM 686 C C . SER A 1 85 ? -8.388 2.018 -11.372 1.00 93.00 85 SER A C 1
ATOM 688 O O . SER A 1 85 ? -9.062 2.609 -10.523 1.00 93.00 85 SER A O 1
ATOM 690 N N . ARG A 1 86 ? -8.118 0.710 -11.250 1.00 93.12 86 ARG A N 1
ATOM 691 C CA . ARG A 1 86 ? -8.699 -0.119 -10.180 1.00 93.12 86 ARG A CA 1
ATOM 692 C C . ARG A 1 86 ? -8.222 0.292 -8.787 1.00 93.12 86 ARG A C 1
ATOM 694 O O . ARG A 1 86 ? -9.007 0.295 -7.839 1.00 93.12 86 ARG A O 1
ATOM 701 N N . ARG A 1 87 ? -6.947 0.671 -8.645 1.00 92.56 87 ARG A N 1
ATOM 702 C CA . ARG A 1 87 ? -6.390 1.156 -7.375 1.00 92.56 87 ARG A CA 1
ATOM 703 C C . ARG A 1 87 ? -7.051 2.462 -6.948 1.00 92.56 87 ARG A C 1
ATOM 705 O O . ARG A 1 87 ? -7.337 2.604 -5.763 1.00 92.56 87 ARG A O 1
ATOM 712 N N . ARG A 1 88 ? -7.316 3.384 -7.881 1.00 93.44 88 ARG A N 1
ATOM 713 C CA . ARG A 1 88 ? -8.031 4.641 -7.614 1.00 93.44 88 ARG A CA 1
ATOM 714 C C . ARG A 1 88 ? -9.454 4.375 -7.129 1.00 93.44 88 ARG A C 1
ATOM 716 O O . ARG A 1 88 ? -9.845 4.934 -6.108 1.00 93.44 88 ARG A O 1
ATOM 723 N N . LEU A 1 89 ? -10.182 3.487 -7.809 1.00 94.00 89 LEU A N 1
ATOM 724 C CA . LEU A 1 89 ? -11.527 3.085 -7.395 1.00 94.00 89 LEU A CA 1
ATOM 725 C C . LEU A 1 89 ? -11.524 2.507 -5.974 1.00 94.00 89 LEU A C 1
ATOM 727 O O . LEU A 1 89 ? -12.287 2.973 -5.132 1.00 94.00 89 LEU A O 1
ATOM 731 N N . LEU A 1 90 ? -10.624 1.563 -5.673 1.00 92.75 90 LEU A N 1
ATOM 732 C CA . LEU A 1 90 ? -10.520 1.005 -4.322 1.00 92.75 90 LEU A CA 1
ATOM 733 C C . LEU A 1 90 ? -10.122 2.051 -3.279 1.00 92.75 90 LEU A C 1
ATOM 735 O O . LEU A 1 90 ? -10.729 2.107 -2.216 1.00 92.75 90 LEU A O 1
ATOM 739 N N . ASN A 1 91 ? -9.127 2.891 -3.567 1.00 93.06 91 ASN A N 1
ATOM 740 C CA . ASN A 1 91 ? -8.645 3.902 -2.625 1.00 93.06 91 ASN A CA 1
ATOM 741 C C . ASN A 1 91 ? -9.741 4.846 -2.142 1.00 93.06 91 ASN A C 1
ATOM 743 O O . ASN A 1 91 ? -9.725 5.226 -0.978 1.00 93.06 91 ASN A O 1
ATOM 747 N N . SER A 1 92 ? -10.713 5.171 -2.997 1.00 92.12 92 SER A N 1
ATOM 748 C CA . SER A 1 92 ? -11.853 6.009 -2.606 1.00 92.12 92 SER A CA 1
ATOM 749 C C . SER A 1 92 ? -12.668 5.437 -1.435 1.00 92.12 92 SER A C 1
ATOM 751 O O . SER A 1 92 ? -13.327 6.189 -0.725 1.00 92.12 92 SER A O 1
ATOM 753 N N . ARG A 1 93 ? -12.614 4.117 -1.213 1.00 91.81 93 ARG A N 1
ATOM 754 C CA . ARG A 1 93 ? -13.320 3.414 -0.130 1.00 91.81 93 ARG A CA 1
ATOM 755 C C . ARG A 1 93 ? -12.434 3.094 1.073 1.00 91.81 93 ARG A C 1
ATOM 757 O O . ARG A 1 93 ? -12.960 2.733 2.115 1.00 91.81 93 ARG A O 1
ATOM 764 N N . PHE A 1 94 ? -11.116 3.227 0.934 1.00 92.62 94 PHE A N 1
ATOM 765 C CA . PHE A 1 94 ? -10.130 3.003 1.996 1.00 92.62 94 PHE A CA 1
ATOM 766 C C . PHE A 1 94 ? -9.526 4.334 2.458 1.00 92.62 94 PHE A C 1
ATOM 768 O O . PHE A 1 94 ? -8.312 4.521 2.454 1.00 92.62 94 PHE A O 1
ATOM 775 N N . THR A 1 95 ? -10.392 5.276 2.822 1.00 95.31 95 THR A N 1
ATOM 776 C CA . THR A 1 95 ? -10.008 6.551 3.443 1.00 95.31 95 THR A CA 1
ATOM 777 C C . THR A 1 95 ? -9.978 6.430 4.967 1.00 95.31 95 THR A C 1
ATOM 779 O O . THR A 1 95 ? -10.645 5.564 5.541 1.00 95.31 95 THR A O 1
ATOM 782 N N . ASP A 1 96 ? -9.283 7.340 5.647 1.00 95.12 96 ASP A N 1
ATOM 783 C CA . ASP A 1 96 ? -9.250 7.364 7.116 1.00 95.12 96 ASP A CA 1
ATOM 784 C C . ASP A 1 96 ? -10.645 7.501 7.732 1.00 95.12 96 ASP A C 1
ATOM 786 O O . ASP A 1 96 ? -10.936 6.888 8.757 1.00 95.12 96 ASP A O 1
ATOM 790 N N . LYS A 1 97 ? -11.537 8.264 7.086 1.00 95.62 97 LYS A N 1
ATOM 791 C CA . LYS A 1 97 ? -12.933 8.410 7.514 1.00 95.62 97 LYS A CA 1
ATOM 792 C C . LYS A 1 97 ? -13.659 7.066 7.476 1.00 95.62 97 LYS A C 1
ATOM 794 O O . LYS A 1 97 ? -14.167 6.619 8.498 1.00 95.62 97 LYS A O 1
ATOM 799 N N . THR A 1 98 ? -13.629 6.390 6.329 1.00 95.31 98 THR A N 1
ATOM 800 C CA . THR A 1 98 ? -14.270 5.076 6.155 1.00 95.31 98 THR A CA 1
ATOM 801 C C . THR A 1 98 ? -13.686 4.013 7.090 1.00 95.31 98 THR A C 1
ATOM 803 O O . THR A 1 98 ? -14.415 3.159 7.584 1.00 95.31 98 THR A O 1
ATOM 806 N N . LEU A 1 99 ? -12.382 4.072 7.390 1.00 94.25 99 LEU A N 1
ATOM 807 C CA . LEU A 1 99 ? -11.747 3.158 8.345 1.00 94.25 99 LEU A CA 1
ATOM 808 C C . LEU A 1 99 ? -12.210 3.420 9.786 1.00 94.25 99 LEU A C 1
ATOM 810 O O . LEU A 1 99 ? -12.482 2.472 10.523 1.00 94.25 99 LEU A O 1
ATOM 814 N N . LYS A 1 100 ? -12.351 4.691 10.182 1.00 95.88 100 LYS A N 1
ATOM 815 C CA . LYS A 1 100 ? -12.907 5.070 11.491 1.00 95.88 100 LYS A CA 1
ATOM 816 C C . LYS A 1 100 ? -14.367 4.638 11.630 1.00 95.88 100 LYS A C 1
ATOM 818 O O . LYS A 1 100 ? -14.732 4.095 12.667 1.00 95.88 100 LYS A O 1
ATOM 823 N N . GLU A 1 101 ? -15.169 4.809 10.583 1.00 96.06 101 GLU A N 1
ATOM 824 C CA . GLU A 1 101 ? -16.566 4.352 10.532 1.00 96.06 101 GLU A CA 1
ATOM 825 C C . GLU A 1 101 ? -16.686 2.821 10.598 1.00 96.06 101 GLU A C 1
ATOM 827 O O . GLU A 1 101 ? -17.643 2.296 11.163 1.00 96.06 101 GLU A O 1
ATOM 832 N N . PHE A 1 102 ? -15.696 2.084 10.082 1.00 96.00 102 PHE A N 1
ATOM 833 C CA . PHE A 1 102 ? -15.672 0.620 10.135 1.00 96.00 102 PHE A CA 1
ATOM 834 C C . PHE A 1 102 ? -15.256 0.052 11.507 1.00 96.00 102 PHE A C 1
ATOM 836 O O . PHE A 1 102 ? -15.572 -1.098 11.823 1.00 96.00 102 PHE A O 1
ATOM 843 N N . LYS A 1 103 ? -14.589 0.849 12.355 1.00 95.25 103 LYS A N 1
ATOM 844 C CA . LYS A 1 103 ? -14.122 0.453 13.698 1.00 95.25 103 LYS A CA 1
ATOM 845 C C . LYS A 1 103 ? -15.165 -0.305 14.545 1.00 95.25 103 LYS A C 1
ATOM 847 O O . LYS A 1 103 ? -14.818 -1.384 15.025 1.00 95.25 103 LYS A O 1
ATOM 852 N N . PRO A 1 104 ? -16.410 0.177 14.751 1.00 96.00 104 PRO A N 1
ATOM 853 C CA . PRO A 1 104 ? -17.398 -0.538 15.567 1.00 96.00 104 PRO A CA 1
ATOM 854 C C . PRO A 1 104 ? -17.729 -1.928 15.014 1.00 96.00 104 PRO A C 1
ATOM 856 O O . PRO A 1 104 ? -17.877 -2.881 15.778 1.00 96.00 104 PRO A O 1
ATOM 859 N N . ARG A 1 105 ? -17.779 -2.082 13.685 1.00 96.75 105 ARG A N 1
ATOM 860 C CA . ARG A 1 105 ? -18.044 -3.379 13.053 1.00 96.75 105 ARG A CA 1
ATOM 861 C C . ARG A 1 105 ? -16.889 -4.355 13.254 1.00 96.75 105 ARG A C 1
ATOM 863 O O . ARG A 1 105 ? -17.127 -5.537 13.496 1.00 96.75 105 ARG A O 1
ATOM 870 N N . LEU A 1 106 ? -15.653 -3.864 13.178 1.00 96.38 106 LEU A N 1
ATOM 871 C CA . LEU A 1 106 ? -14.465 -4.659 13.475 1.00 96.38 106 LEU A CA 1
ATOM 872 C C . LEU A 1 106 ? -14.482 -5.148 14.931 1.00 96.38 106 LEU A C 1
ATOM 874 O O . LEU A 1 106 ? -14.317 -6.342 15.165 1.00 96.38 106 LEU A O 1
ATOM 878 N N . LEU A 1 107 ? -14.747 -4.250 15.888 1.00 96.94 107 LEU A N 1
ATOM 879 C CA . LEU A 1 107 ? -14.830 -4.591 17.314 1.00 96.94 107 LEU A CA 1
ATOM 880 C C . LEU A 1 107 ? -15.906 -5.643 17.591 1.00 96.94 107 LEU A C 1
ATOM 882 O O . LEU A 1 107 ? -15.629 -6.616 18.286 1.00 96.94 107 LEU A O 1
ATOM 886 N N . TYR A 1 108 ? -17.083 -5.506 16.977 1.00 96.88 108 TYR A N 1
ATOM 887 C CA . TYR A 1 108 ? -18.147 -6.506 17.064 1.00 96.88 108 TYR A CA 1
ATOM 888 C C . TYR A 1 108 ? -17.672 -7.902 16.630 1.00 96.88 108 TYR A C 1
ATOM 890 O O . TYR A 1 108 ? -17.918 -8.891 17.319 1.00 96.88 108 TYR A O 1
ATOM 898 N N . HIS A 1 109 ? -16.972 -8.006 15.496 1.00 96.81 109 HIS A N 1
ATOM 899 C CA . HIS A 1 109 ? -16.487 -9.297 15.003 1.00 96.81 109 HIS A CA 1
ATOM 900 C C . HIS A 1 109 ? -15.379 -9.889 15.878 1.00 96.81 109 HIS A C 1
ATOM 902 O O . HIS A 1 109 ? -15.372 -11.101 16.092 1.00 96.81 109 HIS A O 1
ATOM 908 N N . VAL A 1 110 ? -14.485 -9.052 16.410 1.00 96.44 110 VAL A N 1
ATOM 909 C CA . VAL A 1 110 ? -13.444 -9.484 17.353 1.00 96.44 110 VAL A CA 1
ATOM 910 C C . VAL A 1 110 ? -14.077 -10.016 18.638 1.00 96.44 110 VAL A C 1
ATOM 912 O O . VAL A 1 110 ? -13.768 -11.130 19.044 1.00 96.44 110 VAL A O 1
ATOM 915 N N . GLN A 1 111 ? -15.021 -9.283 19.232 1.00 95.62 111 GLN A N 1
ATOM 916 C CA . GLN A 1 111 ? -15.738 -9.725 20.432 1.00 95.62 111 GLN A CA 1
ATOM 917 C C . GLN A 1 111 ? -16.512 -11.021 20.184 1.00 95.62 111 GLN A C 1
ATOM 919 O O . GLN A 1 111 ? -16.428 -11.955 20.977 1.00 95.62 111 GLN A O 1
ATOM 924 N N . LYS A 1 112 ? -17.208 -11.124 19.044 1.00 94.81 112 LYS A N 1
ATOM 925 C CA . LYS A 1 112 ? -17.907 -12.351 18.648 1.00 94.81 112 LYS A CA 1
ATOM 926 C C . LYS A 1 112 ? -16.955 -13.547 18.565 1.00 94.81 112 LYS A C 1
ATOM 928 O O . LYS A 1 112 ? -17.314 -14.632 19.012 1.00 94.81 112 LYS A O 1
ATOM 933 N N . LEU A 1 113 ? -15.759 -13.354 18.006 1.00 95.12 113 LEU A N 1
ATOM 934 C CA . LEU A 1 113 ? -14.734 -14.393 17.943 1.00 95.12 113 LEU A CA 1
ATOM 935 C C . LEU A 1 113 ? -14.232 -14.769 19.344 1.00 95.12 113 LEU A C 1
ATOM 937 O O . LEU A 1 113 ? -14.184 -15.951 19.663 1.00 95.12 113 LEU A O 1
ATOM 941 N N . CYS A 1 114 ? -13.910 -13.789 20.191 1.00 94.50 114 CYS A N 1
ATOM 942 C CA . CYS A 1 114 ? -13.463 -14.029 21.565 1.00 94.50 114 CYS A CA 1
ATOM 943 C C . CYS A 1 114 ? -14.494 -14.824 22.378 1.00 94.50 114 CYS A C 1
ATOM 945 O O . CYS A 1 114 ? -14.128 -15.793 23.039 1.00 94.50 114 CYS A O 1
ATOM 947 N N . ASN A 1 115 ? -15.776 -14.473 22.269 1.00 91.44 115 ASN A N 1
ATOM 948 C CA . ASN A 1 115 ? -16.859 -15.175 22.958 1.00 91.44 115 ASN A CA 1
ATOM 949 C C . ASN A 1 115 ? -17.030 -16.611 22.440 1.00 91.44 115 ASN A C 1
ATOM 951 O O . ASN A 1 115 ? -17.296 -17.517 23.222 1.00 91.44 115 ASN A O 1
ATOM 955 N N . ALA A 1 116 ? -16.850 -16.835 21.133 1.00 92.19 116 ALA A N 1
ATOM 956 C CA . ALA A 1 116 ? -16.905 -18.175 20.547 1.00 92.19 116 ALA A CA 1
ATOM 957 C C . ALA A 1 116 ? -15.727 -19.062 20.985 1.00 92.19 116 ALA A C 1
ATOM 959 O O . ALA A 1 116 ? -15.886 -20.274 21.099 1.00 92.19 116 ALA A O 1
ATOM 960 N N . LEU A 1 117 ? -14.555 -18.468 21.231 1.00 93.62 117 LEU A N 1
ATOM 961 C CA . LEU A 1 117 ? -13.373 -19.181 21.719 1.00 93.62 117 LEU A CA 1
ATOM 962 C C . LEU A 1 117 ? -13.431 -19.457 23.230 1.00 93.62 117 LEU A C 1
ATOM 964 O O . LEU A 1 117 ? -12.897 -20.470 23.668 1.00 93.62 117 LEU A O 1
ATOM 968 N N . ASN A 1 118 ? -14.092 -18.594 24.012 1.00 85.62 118 ASN A N 1
ATOM 969 C CA . ASN A 1 118 ? -14.231 -18.719 25.468 1.00 85.62 118 ASN A CA 1
ATOM 970 C C . ASN A 1 118 ? -15.704 -18.627 25.920 1.00 85.62 118 ASN A C 1
ATOM 972 O O . ASN A 1 118 ? -16.086 -17.658 26.582 1.00 85.62 118 ASN A O 1
ATOM 976 N N . PRO A 1 119 ? -16.542 -19.638 25.622 1.00 68.88 119 PRO A N 1
ATOM 977 C CA . PRO A 1 119 ? -17.969 -19.615 25.966 1.00 68.88 119 PRO A CA 1
ATOM 978 C C . PRO A 1 119 ? -18.238 -19.534 27.483 1.00 68.88 119 PRO A C 1
ATOM 980 O O . PRO A 1 119 ? -19.296 -19.071 27.908 1.00 68.88 119 PRO A O 1
ATOM 983 N N . SER A 1 120 ? -17.264 -19.927 28.310 1.00 65.94 120 SER A N 1
ATOM 984 C CA . SER A 1 120 ? -17.360 -19.954 29.775 1.00 65.94 120 SER A CA 1
ATOM 985 C C . SER A 1 120 ? -17.237 -18.580 30.457 1.00 65.94 120 SER A C 1
ATOM 987 O O . SER A 1 120 ? -17.503 -18.487 31.650 1.00 65.94 120 SER A O 1
ATOM 989 N N . GLN A 1 121 ? -16.857 -17.510 29.740 1.00 58.25 121 GLN A N 1
ATOM 990 C CA . GLN A 1 121 ? -16.825 -16.129 30.261 1.00 58.25 121 GLN A CA 1
ATOM 991 C C . GLN A 1 121 ? -17.999 -15.298 29.722 1.00 58.25 121 GLN A C 1
ATOM 993 O O . GLN A 1 121 ? -17.832 -14.223 29.151 1.00 58.25 121 GLN A O 1
ATOM 998 N N . THR A 1 122 ? -19.225 -15.783 29.905 1.00 54.56 122 THR A N 1
ATOM 999 C CA . THR A 1 122 ? -20.424 -14.965 29.669 1.00 54.56 122 THR A CA 1
ATOM 1000 C C . THR A 1 122 ? -20.704 -14.117 30.912 1.00 54.56 122 THR A C 1
ATOM 1002 O O . THR A 1 122 ? -21.624 -14.415 31.661 1.00 54.56 122 THR A O 1
ATOM 1005 N N . SER A 1 123 ? -19.868 -13.110 31.193 1.00 54.97 123 SER A N 1
ATOM 1006 C CA . SER A 1 123 ? -20.129 -12.032 32.170 1.00 54.97 123 SER A CA 1
ATOM 1007 C C . SER A 1 123 ? -19.081 -10.920 32.044 1.00 54.97 123 SER A C 1
ATOM 1009 O O . SER A 1 123 ? -18.158 -10.833 32.845 1.00 54.97 123 SER A O 1
ATOM 1011 N N . TYR A 1 124 ? -19.234 -10.037 31.059 1.00 53.59 124 TYR A N 1
ATOM 1012 C CA . TYR A 1 124 ? -18.712 -8.672 31.165 1.00 53.59 124 TYR A CA 1
ATOM 1013 C C . TYR A 1 124 ? -19.848 -7.706 30.842 1.00 53.59 124 TYR A C 1
ATOM 1015 O O . TYR A 1 124 ? -20.035 -7.266 29.712 1.00 53.59 124 TYR A O 1
ATOM 1023 N N . SER A 1 125 ? -20.656 -7.438 31.864 1.00 50.25 125 SER A N 1
ATOM 1024 C CA . SER A 1 125 ? -21.527 -6.273 31.960 1.00 50.25 125 SER A CA 1
ATOM 1025 C C . SER A 1 125 ? -20.665 -5.068 32.338 1.00 50.25 125 SER A C 1
ATOM 1027 O O . SER A 1 125 ? -20.271 -4.926 33.494 1.00 50.25 125 SER A O 1
ATOM 1029 N N . GLY A 1 126 ? -20.339 -4.224 31.365 1.00 50.88 126 GLY A N 1
ATOM 1030 C CA . GLY A 1 126 ? -19.591 -2.992 31.593 1.00 50.88 126 GLY A CA 1
ATOM 1031 C C . GLY A 1 126 ? -19.756 -2.055 30.409 1.00 50.88 126 GLY A C 1
ATOM 1032 O O . GLY A 1 126 ? -19.316 -2.384 29.310 1.00 50.88 126 GLY A O 1
ATOM 1033 N N . LEU A 1 127 ? -20.468 -0.959 30.675 1.00 37.78 127 LEU A N 1
ATOM 1034 C CA . LEU A 1 127 ? -20.707 0.210 29.826 1.00 37.78 127 LEU A CA 1
ATOM 1035 C C . LEU A 1 127 ? -19.422 0.780 29.208 1.00 37.78 127 LEU A C 1
ATOM 1037 O O . LEU A 1 127 ? -18.378 0.757 29.898 1.00 37.78 127 LEU A O 1
#

Sequence (127 aa):
MSREIRYVRHAYPMTSNAGLKPWLNCILLGPVIRYTPNTVMWNNTTGLRDIYGVRRKVHKTSNYRFLDQGVANILTLSNKDVHASRRRLLNSRFTDKTLKEFKPRLLYHVQKLCNALNPSQTSYSGL

Foldseek 3Di:
DDPPLQAEPDDDDPPDPPNVVVVVCCVVVHQWDDPDPRYIDGNDPVVVCQAVPPPHP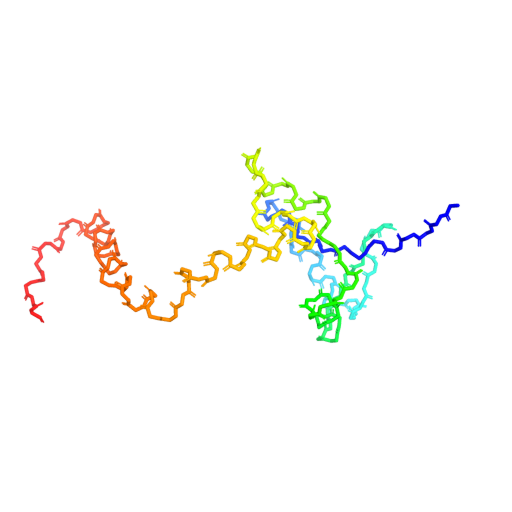HFYDPVQCVVPPVDDDLSSDGDPVVNVVVVVVVVVCVDPVNVVVCVVVVVVVVVVVVCVVCVPPPDDPDD

Organism: NCBI:txid1506179

Secondary structure (DSSP, 8-state):
---------------STTSHHHHHHHHHS-SEEEEETTEEEE-SHHHHHHHHSTT-S----GGGGGG-SSS--TTT---HHHHHHHHHHHHTTS-HHHHHHHHHHHHHHHHHHHHHH-TT-------